Protein AF-A0A7S0RRR6-F1 (afdb_monomer)

Nearest PDB structures (foldseek):
  8wt1-assembly2_D  TM=9.246E-01  e=2.720E-04  Geobacillus stearothermophilus ATCC 12980
  8wt1-assembly1_H  TM=8.981E-01  e=3.251E-04  Geobacillus stearothermophilus ATCC 12980
  8wt1-assembly2_F  TM=8.684E-01  e=3.887E-04  Geobacillus stearothermophilus ATCC 12980
  8wt1-assembly2_E  TM=8.757E-01  e=5.234E-04  Geobacillus stearothermophilus ATCC 12980
  8wt1-assembly1_C  TM=8.959E-01  e=1.069E-03  Geobacillus stearothermophilus ATCC 12980

Organism: NCBI:txid1411642

Radius of gyration: 13.19 Å; Cα contacts (8 Å, |Δi|>4): 157; chains: 1; bounding box: 33×28×34 Å

Structure (mmCIF, N/CA/C/O backbone):
data_AF-A0A7S0RRR6-F1
#
_entry.id   AF-A0A7S0RRR6-F1
#
loop_
_atom_site.group_PDB
_atom_site.id
_atom_site.type_symbol
_atom_site.label_atom_id
_atom_site.label_alt_id
_atom_site.label_comp_id
_atom_site.label_asym_id
_atom_site.label_entity_id
_atom_site.label_seq_id
_atom_site.pdbx_PDB_ins_code
_atom_site.Cartn_x
_atom_site.Cartn_y
_atom_site.Cartn_z
_atom_site.occupancy
_atom_site.B_iso_or_equiv
_atom_site.auth_seq_id
_atom_site.auth_comp_id
_atom_site.auth_asym_id
_atom_site.auth_atom_id
_atom_site.pdbx_PDB_model_num
ATOM 1 N N . ARG A 1 1 ? 1.628 6.135 2.516 1.00 87.31 1 ARG A N 1
ATOM 2 C CA . ARG A 1 1 ? 3.044 5.710 2.500 1.00 87.31 1 ARG A CA 1
ATOM 3 C C . ARG A 1 1 ? 3.122 4.195 2.633 1.00 87.31 1 ARG A C 1
ATOM 5 O O . ARG A 1 1 ? 2.346 3.654 3.412 1.00 87.31 1 ARG A O 1
ATOM 12 N N . TYR A 1 2 ? 4.076 3.541 1.956 1.00 94.69 2 TYR A N 1
ATOM 13 C CA . TYR A 1 2 ? 4.283 2.082 2.029 1.00 94.69 2 TYR A CA 1
ATOM 14 C C . TYR A 1 2 ? 4.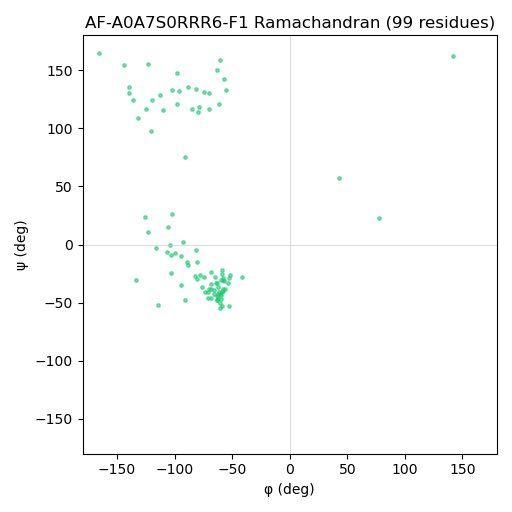434 1.572 3.470 1.00 94.69 2 TYR A C 1
ATOM 16 O O . TYR A 1 2 ? 3.681 0.709 3.896 1.00 94.69 2 TYR A O 1
ATOM 24 N N . THR A 1 3 ? 5.349 2.155 4.255 1.00 96.12 3 THR A N 1
ATOM 25 C CA . THR A 1 3 ? 5.639 1.679 5.620 1.00 96.12 3 THR A CA 1
ATOM 26 C C . THR A 1 3 ? 4.412 1.690 6.523 1.00 96.12 3 THR A C 1
ATOM 28 O O . THR A 1 3 ? 4.241 0.766 7.306 1.00 96.12 3 THR A O 1
ATOM 31 N N . THR A 1 4 ? 3.542 2.700 6.403 1.00 96.75 4 THR A N 1
ATOM 32 C CA . THR A 1 4 ? 2.286 2.732 7.160 1.00 96.75 4 THR A CA 1
ATOM 33 C C . THR A 1 4 ? 1.425 1.529 6.801 1.00 96.75 4 THR A C 1
ATOM 35 O O . THR A 1 4 ? 1.077 0.762 7.686 1.00 96.75 4 THR A O 1
ATOM 38 N N . LEU A 1 5 ? 1.139 1.323 5.512 1.00 96.88 5 LEU A N 1
ATOM 39 C CA . LEU A 1 5 ? 0.307 0.207 5.057 1.00 96.88 5 LEU A CA 1
ATOM 40 C C . LEU A 1 5 ? 0.917 -1.151 5.434 1.00 96.88 5 LEU A C 1
ATOM 42 O O . LEU A 1 5 ? 0.209 -2.011 5.940 1.00 96.88 5 LEU A O 1
ATOM 46 N N . ALA A 1 6 ? 2.232 -1.316 5.281 1.00 97.44 6 ALA A N 1
ATOM 47 C CA . ALA A 1 6 ? 2.945 -2.529 5.675 1.00 97.44 6 ALA A CA 1
ATOM 48 C C . ALA A 1 6 ? 2.860 -2.791 7.188 1.00 97.44 6 ALA A C 1
ATOM 50 O O . ALA A 1 6 ? 2.639 -3.919 7.615 1.00 97.44 6 ALA A O 1
ATOM 51 N N . CYS A 1 7 ? 3.006 -1.758 8.018 1.00 97.06 7 CYS A N 1
ATOM 52 C CA . CYS A 1 7 ? 2.845 -1.893 9.462 1.00 97.06 7 CYS A CA 1
ATOM 53 C C . CYS A 1 7 ? 1.426 -2.332 9.836 1.00 97.06 7 CYS A C 1
ATOM 55 O O . CYS A 1 7 ? 1.288 -3.245 10.639 1.00 97.06 7 CYS A O 1
ATOM 57 N N . LEU A 1 8 ? 0.396 -1.722 9.246 1.00 96.94 8 LEU A N 1
ATOM 58 C CA . LEU A 1 8 ? -1.000 -2.073 9.530 1.00 96.94 8 LEU A CA 1
ATOM 59 C C . LEU A 1 8 ? -1.373 -3.469 9.013 1.00 96.94 8 LEU A C 1
ATOM 61 O O . LEU A 1 8 ? -2.171 -4.155 9.634 1.00 96.94 8 LEU A O 1
ATOM 65 N N . ALA A 1 9 ? -0.795 -3.894 7.888 1.00 96.75 9 ALA A N 1
ATOM 66 C CA . ALA A 1 9 ? -1.083 -5.191 7.283 1.00 96.75 9 ALA A CA 1
ATOM 67 C C . ALA A 1 9 ? -0.296 -6.352 7.913 1.00 96.75 9 ALA A C 1
ATOM 69 O O . ALA A 1 9 ? -0.739 -7.492 7.850 1.00 96.75 9 ALA A O 1
ATOM 70 N N . PHE A 1 10 ? 0.887 -6.099 8.488 1.00 96.94 10 PHE A N 1
ATOM 71 C CA . PHE A 1 10 ? 1.790 -7.164 8.955 1.00 96.94 10 PHE A CA 1
ATOM 72 C C . PHE A 1 10 ? 2.032 -7.168 10.470 1.00 96.94 10 PHE A C 1
ATOM 74 O O . PHE A 1 10 ? 2.808 -8.002 10.955 1.00 96.94 10 PHE A O 1
ATOM 81 N N . LYS A 1 11 ? 1.473 -6.209 11.222 1.00 96.12 11 LYS A N 1
ATOM 82 C CA . LYS A 1 11 ? 1.681 -6.063 12.671 1.00 96.12 11 LY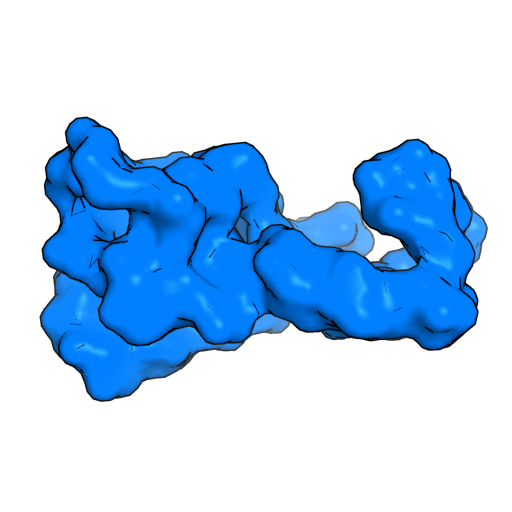S A CA 1
ATOM 83 C C . LYS A 1 11 ? 0.381 -5.693 13.384 1.00 96.12 11 LYS A C 1
ATOM 85 O O . LYS A 1 11 ? -0.231 -4.681 13.069 1.00 96.12 11 LYS A O 1
ATOM 90 N N . ASP A 1 12 ? 0.068 -6.425 14.446 1.00 94.44 12 ASP A N 1
ATOM 91 C CA . ASP A 1 12 ? -0.996 -6.084 15.398 1.00 94.44 12 ASP A CA 1
ATOM 92 C C . ASP A 1 12 ? -0.424 -5.234 16.546 1.00 94.44 12 ASP A C 1
ATOM 94 O O . ASP A 1 12 ? -0.096 -5.716 17.630 1.00 94.44 12 ASP A O 1
ATOM 98 N N . VAL A 1 13 ? -0.165 -3.960 16.249 1.00 96.50 13 VAL A N 1
ATOM 99 C CA . VAL A 1 13 ? 0.384 -2.992 17.223 1.00 96.50 13 VAL A CA 1
ATOM 100 C C . VAL A 1 13 ? -0.370 -1.663 17.186 1.00 96.50 13 VAL A C 1
ATOM 102 O O . VAL A 1 13 ? -0.478 -0.972 18.201 1.00 96.50 13 VAL A O 1
ATOM 105 N N . PHE A 1 14 ? -0.894 -1.281 16.024 1.00 96.50 14 PHE A N 1
ATOM 106 C CA . PHE A 1 14 ? -1.479 0.034 15.786 1.00 96.50 14 PHE A CA 1
ATOM 107 C C . PHE A 1 14 ? -3.004 -0.010 15.915 1.00 96.50 14 PHE A C 1
ATOM 109 O O . PHE A 1 14 ? -3.633 -1.014 15.612 1.00 96.50 14 PHE A O 1
ATOM 116 N N . LYS A 1 15 ? -3.608 1.091 16.375 1.00 97.00 15 LYS A N 1
ATOM 117 C CA . LYS A 1 15 ? -5.074 1.214 16.525 1.00 97.00 15 LYS A CA 1
ATOM 118 C C . LYS A 1 15 ? -5.747 2.046 15.440 1.00 97.00 15 LYS A C 1
ATOM 120 O O . LYS A 1 15 ? -6.969 2.083 15.386 1.00 97.00 15 LYS A O 1
ATOM 125 N N . ALA A 1 16 ? -4.957 2.710 14.608 1.00 97.38 16 ALA A N 1
ATOM 126 C CA . ALA A 1 16 ? -5.391 3.396 13.402 1.00 97.38 16 ALA A CA 1
ATOM 127 C C . ALA A 1 16 ? -4.159 3.725 12.551 1.00 97.38 16 ALA A C 1
ATOM 129 O O . ALA A 1 16 ? -3.031 3.740 13.060 1.00 97.38 16 ALA A O 1
ATOM 130 N N . GLY A 1 17 ? -4.373 4.069 11.283 1.00 97.06 17 GLY A N 1
ATOM 131 C CA . GLY A 1 17 ? -3.309 4.575 10.424 1.00 97.06 17 GLY A CA 1
ATOM 132 C C . GLY A 1 17 ? -3.754 5.652 9.444 1.00 97.06 17 GLY A C 1
ATOM 133 O O . GLY A 1 17 ? -4.911 5.728 9.051 1.00 97.06 17 GLY A O 1
ATOM 134 N N . ALA A 1 18 ? -2.798 6.487 9.036 1.00 97.75 18 ALA A N 1
ATOM 135 C CA . ALA A 1 18 ? -2.985 7.497 8.001 1.00 97.75 18 ALA A CA 1
ATOM 136 C C . ALA A 1 18 ? -1.941 7.305 6.899 1.00 97.75 18 ALA A C 1
ATOM 138 O O . ALA A 1 18 ? -0.733 7.426 7.132 1.00 97.75 18 ALA A O 1
ATOM 139 N N . SER A 1 19 ? -2.399 6.993 5.690 1.00 96.75 19 SER A N 1
ATOM 140 C CA . SER A 1 19 ? -1.537 6.751 4.540 1.00 96.75 19 SER A CA 1
ATOM 141 C C . SER A 1 19 ? -1.662 7.881 3.527 1.00 96.75 19 SER A C 1
ATOM 143 O O . SER A 1 19 ? -2.696 8.059 2.901 1.00 96.75 19 SER A O 1
ATOM 145 N N . TYR A 1 20 ? -0.568 8.609 3.324 1.00 96.06 20 TYR A N 1
ATOM 146 C CA . TYR A 1 20 ? -0.438 9.612 2.265 1.00 96.06 20 TYR A CA 1
ATOM 147 C C . TYR A 1 20 ? 0.296 8.997 1.074 1.00 96.06 20 TYR A C 1
ATOM 149 O O . TYR A 1 20 ? 1.407 8.501 1.299 1.00 96.06 20 TYR A O 1
ATOM 157 N N . TYR A 1 21 ? -0.317 8.966 -0.116 1.00 94.00 21 TYR A N 1
ATOM 158 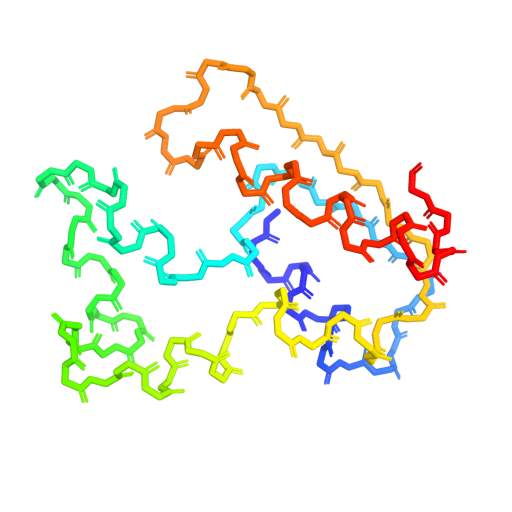C CA . TYR A 1 21 ? 0.249 8.451 -1.378 1.00 94.00 21 TYR A CA 1
ATOM 159 C C . TYR A 1 21 ? 1.006 7.128 -1.162 1.00 94.00 21 TYR A C 1
ATOM 161 O O . TYR A 1 21 ? 2.226 7.016 -1.278 1.00 94.00 21 TYR A O 1
ATOM 169 N N . GLY A 1 22 ? 0.291 6.138 -0.618 1.00 93.94 22 GLY A N 1
ATOM 170 C CA . GLY A 1 22 ? 0.869 4.860 -0.206 1.00 93.94 22 GLY A CA 1
ATOM 171 C C . GLY A 1 22 ? 0.897 3.828 -1.314 1.00 93.94 22 GLY A C 1
ATOM 172 O O . GLY A 1 22 ? -0.109 3.617 -1.968 1.00 93.94 22 GLY A O 1
ATOM 173 N N . ILE A 1 23 ? 2.029 3.140 -1.433 1.00 95.88 23 ILE A N 1
ATOM 174 C CA . ILE A 1 23 ? 2.170 1.955 -2.275 1.00 95.88 23 ILE A CA 1
ATOM 175 C C . ILE A 1 23 ? 1.583 0.768 -1.503 1.00 95.88 23 ILE A C 1
ATOM 177 O O . ILE A 1 23 ? 2.103 0.419 -0.438 1.00 95.88 23 ILE A O 1
ATOM 181 N N . GLY A 1 24 ? 0.486 0.210 -2.007 1.00 95.50 24 GLY A N 1
ATOM 182 C CA . GLY A 1 24 ? -0.188 -0.973 -1.464 1.00 95.50 24 GLY A CA 1
ATOM 183 C C . GLY A 1 24 ? 0.095 -2.246 -2.266 1.00 95.50 24 GLY A C 1
ATOM 184 O O . GLY A 1 24 ? 0.057 -3.340 -1.705 1.00 95.50 24 GLY A O 1
ATOM 185 N N . ASP A 1 25 ? 0.446 -2.097 -3.542 1.00 96.31 25 ASP A N 1
ATOM 186 C CA . ASP A 1 25 ? 0.727 -3.183 -4.474 1.00 96.31 25 ASP A CA 1
ATOM 187 C C . ASP A 1 25 ? 2.045 -2.917 -5.215 1.00 96.31 25 ASP A C 1
ATOM 189 O O . ASP A 1 25 ? 2.155 -2.013 -6.052 1.00 96.31 25 ASP A O 1
ATOM 193 N N . LEU A 1 26 ? 3.067 -3.704 -4.877 1.00 94.81 26 LEU A N 1
ATOM 194 C CA . LEU A 1 26 ? 4.394 -3.598 -5.472 1.00 94.81 26 LEU A CA 1
ATOM 195 C C . LEU A 1 26 ? 4.439 -4.167 -6.895 1.00 94.81 26 LEU A C 1
ATOM 197 O O . LEU A 1 26 ? 5.269 -3.707 -7.674 1.00 94.81 26 LEU A O 1
ATOM 201 N N . GLU A 1 27 ? 3.591 -5.142 -7.247 1.00 92.94 27 GLU A N 1
ATOM 202 C CA . GLU A 1 27 ? 3.551 -5.699 -8.608 1.00 92.94 27 GLU A CA 1
ATOM 203 C C . GLU A 1 27 ? 2.952 -4.682 -9.579 1.00 92.94 27 GLU A C 1
ATOM 205 O O . GLU A 1 27 ? 3.534 -4.414 -10.630 1.00 92.94 27 GLU A O 1
ATOM 210 N N . VAL A 1 28 ? 1.841 -4.049 -9.191 1.00 91.06 28 VAL A N 1
ATOM 211 C CA . VAL A 1 28 ? 1.230 -2.963 -9.972 1.00 91.06 28 VAL A CA 1
ATOM 212 C C . VAL A 1 28 ? 2.217 -1.811 -10.137 1.00 91.06 28 VAL A C 1
ATOM 214 O O . VAL A 1 28 ? 2.399 -1.310 -11.243 1.00 91.06 28 VAL A O 1
ATOM 217 N N . LEU A 1 29 ? 2.934 -1.433 -9.074 1.00 90.06 29 LEU A N 1
ATOM 218 C CA . LEU A 1 29 ? 3.932 -0.368 -9.170 1.00 90.06 29 LEU A CA 1
ATOM 219 C C . LEU A 1 29 ? 5.114 -0.748 -10.080 1.00 90.06 29 LEU A C 1
ATOM 221 O O . LEU A 1 29 ? 5.594 0.091 -10.844 1.00 90.06 29 LEU A O 1
ATOM 225 N N . ALA A 1 30 ? 5.583 -1.997 -10.035 1.00 88.62 30 ALA A N 1
ATOM 226 C CA . ALA A 1 30 ? 6.637 -2.478 -10.930 1.00 88.62 30 ALA A CA 1
ATOM 227 C C . ALA A 1 30 ? 6.205 -2.451 -12.409 1.00 88.62 30 ALA A C 1
ATOM 229 O O . ALA A 1 30 ? 7.032 -2.186 -13.279 1.00 88.62 30 ALA A O 1
ATOM 230 N N . GLY A 1 31 ? 4.918 -2.681 -12.693 1.00 82.62 31 GLY A N 1
ATOM 231 C CA . GLY A 1 31 ? 4.345 -2.570 -14.038 1.00 82.62 31 GLY A CA 1
ATOM 232 C C . GLY A 1 31 ? 4.102 -1.130 -14.509 1.00 82.62 31 GLY A C 1
ATOM 233 O O . GLY A 1 31 ? 4.309 -0.833 -15.685 1.00 82.62 31 GLY A O 1
ATOM 234 N N . ASP A 1 32 ? 3.693 -0.239 -13.601 1.00 74.38 32 ASP A N 1
ATOM 235 C CA . ASP A 1 32 ? 3.273 1.134 -13.923 1.00 74.38 32 ASP A CA 1
ATOM 236 C C . ASP A 1 32 ? 4.427 2.155 -13.933 1.00 74.38 32 ASP A C 1
ATOM 238 O O . ASP A 1 32 ? 4.287 3.258 -14.473 1.00 74.38 32 ASP A O 1
ATOM 242 N N . THR A 1 33 ? 5.579 1.834 -13.335 1.00 62.97 33 THR A N 1
ATOM 243 C CA . THR A 1 33 ? 6.673 2.803 -13.164 1.00 62.97 33 THR A CA 1
ATOM 244 C C . THR A 1 33 ? 7.363 3.175 -14.481 1.00 62.97 33 THR A C 1
ATOM 246 O O . THR A 1 33 ? 7.814 2.346 -15.274 1.00 62.97 33 THR A O 1
ATOM 249 N N . HIS A 1 34 ? 7.508 4.486 -14.708 1.00 56.69 34 HIS A N 1
ATOM 250 C CA . HIS A 1 34 ? 8.277 5.037 -15.823 1.00 56.69 34 HIS A CA 1
ATOM 251 C C . HIS A 1 34 ? 9.763 4.621 -15.759 1.00 56.69 34 HIS A C 1
ATOM 253 O O . HIS A 1 34 ? 10.315 4.338 -14.695 1.00 56.69 34 HIS A O 1
ATOM 259 N N . LYS A 1 35 ? 10.452 4.674 -16.914 1.00 52.00 35 LYS A N 1
ATOM 260 C CA . LYS A 1 35 ? 11.864 4.272 -17.127 1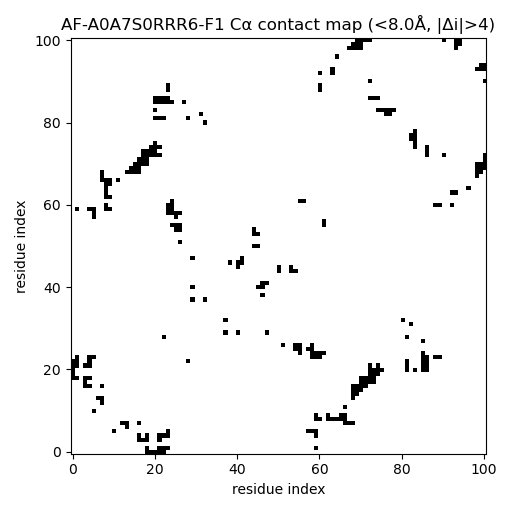.00 52.00 35 LYS A CA 1
ATOM 261 C C . LYS A 1 35 ? 12.865 4.684 -16.030 1.00 52.00 35 LYS A C 1
ATOM 263 O O . LYS A 1 35 ? 13.868 3.998 -15.876 1.00 52.00 35 LYS A O 1
ATOM 268 N N . PHE A 1 36 ? 12.628 5.778 -15.304 1.00 49.94 36 PHE A N 1
ATOM 269 C CA . PHE A 1 36 ? 13.547 6.298 -14.285 1.00 49.94 36 PHE A CA 1
ATOM 270 C C . PHE A 1 36 ? 13.452 5.575 -12.928 1.00 49.94 36 PHE A C 1
ATOM 272 O O . PHE A 1 36 ? 14.459 5.454 -12.240 1.00 49.94 36 PHE A O 1
ATOM 279 N N . GLU A 1 37 ? 12.280 5.044 -12.567 1.00 55.22 37 GLU A N 1
ATOM 280 C CA . GLU A 1 37 ? 12.041 4.367 -11.279 1.00 55.22 37 GLU A CA 1
ATOM 281 C C . GLU A 1 37 ? 11.915 2.842 -11.414 1.00 55.22 37 GLU A C 1
ATOM 283 O O . GLU A 1 37 ? 11.930 2.136 -10.409 1.00 55.22 37 GLU A O 1
ATOM 288 N N . SER A 1 38 ? 11.898 2.322 -12.650 1.00 61.28 38 SER A N 1
ATOM 289 C CA . SER A 1 38 ? 11.767 0.885 -12.962 1.00 61.28 38 SER A CA 1
ATOM 290 C C . SER A 1 38 ? 12.760 -0.036 -12.235 1.00 61.28 38 SER A C 1
ATOM 292 O O . SER A 1 38 ? 12.470 -1.203 -12.017 1.00 61.28 38 SER A O 1
ATOM 294 N N . ARG A 1 39 ? 13.932 0.478 -11.839 1.00 69.75 39 ARG A N 1
ATOM 295 C CA . ARG A 1 39 ? 14.974 -0.275 -11.113 1.00 69.75 39 ARG A CA 1
ATOM 296 C C . ARG A 1 39 ? 15.047 0.053 -9.620 1.00 69.75 39 ARG A C 1
ATOM 298 O O . ARG A 1 39 ? 15.893 -0.490 -8.914 1.00 69.75 39 ARG A O 1
ATOM 305 N N . TYR A 1 40 ? 14.208 0.959 -9.123 1.00 80.56 40 TYR A N 1
ATOM 306 C CA . TYR A 1 40 ? 14.216 1.317 -7.707 1.00 80.56 40 TYR A CA 1
ATOM 307 C C . TYR A 1 40 ? 13.727 0.145 -6.851 1.00 80.56 40 TYR A C 1
ATOM 309 O O . TYR A 1 40 ? 14.397 -0.235 -5.888 1.00 80.56 40 TYR A O 1
ATOM 317 N N . LEU A 1 41 ? 12.623 -0.493 -7.254 1.00 85.88 41 LEU A N 1
ATOM 318 C CA . LEU A 1 41 ? 12.107 -1.688 -6.585 1.00 85.88 41 LEU A CA 1
ATOM 319 C C . LEU A 1 41 ? 13.070 -2.877 -6.686 1.00 85.88 41 LEU A C 1
ATOM 321 O O . LEU A 1 41 ? 13.212 -3.596 -5.699 1.00 85.88 41 LEU A O 1
ATOM 325 N N . ASP A 1 42 ? 13.826 -3.004 -7.782 1.00 86.06 42 ASP A N 1
ATOM 326 C CA . ASP A 1 42 ? 14.862 -4.038 -7.920 1.00 86.06 42 ASP A CA 1
ATOM 327 C C . ASP A 1 42 ? 15.891 -3.982 -6.780 1.00 86.06 42 ASP A C 1
ATOM 329 O O . ASP A 1 42 ? 16.319 -5.013 -6.269 1.00 86.06 42 ASP A O 1
ATOM 333 N N . SER A 1 43 ? 16.257 -2.774 -6.336 1.00 87.25 43 SER A N 1
ATOM 334 C CA . SER A 1 43 ? 17.198 -2.581 -5.224 1.00 87.25 43 SER A CA 1
ATOM 335 C C . SER A 1 43 ? 16.596 -2.796 -3.830 1.00 87.25 43 SER A C 1
ATOM 337 O O . SER A 1 43 ? 17.322 -3.122 -2.892 1.00 87.25 43 SER A O 1
ATOM 339 N N . LEU A 1 44 ? 15.283 -2.597 -3.671 1.00 90.81 44 LEU A N 1
ATOM 340 C CA . LEU A 1 44 ? 14.598 -2.668 -2.374 1.00 90.81 44 LEU A CA 1
ATOM 341 C C . LEU A 1 44 ? 13.990 -4.048 -2.102 1.00 90.81 44 LEU A C 1
ATOM 343 O O . LEU A 1 44 ? 13.907 -4.495 -0.953 1.00 90.81 44 LEU A O 1
ATOM 347 N N . VAL A 1 45 ? 13.511 -4.704 -3.155 1.00 93.25 45 VAL A N 1
ATOM 348 C CA . 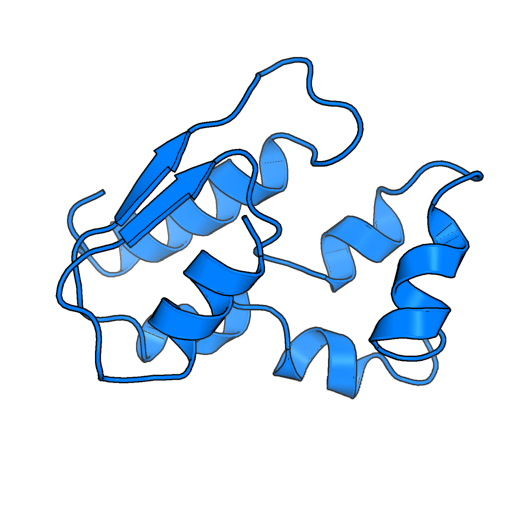VAL A 1 45 ? 12.776 -5.968 -3.096 1.00 93.25 45 VAL A CA 1
ATOM 349 C C . VAL A 1 45 ? 13.576 -7.081 -3.754 1.00 93.25 45 VAL A C 1
ATOM 351 O O . VAL A 1 45 ? 13.797 -8.101 -3.106 1.00 93.25 45 VAL A O 1
ATOM 354 N N . GLY A 1 46 ? 14.025 -6.851 -4.986 1.00 92.75 46 GLY A N 1
ATOM 355 C CA . GLY A 1 46 ? 14.695 -7.822 -5.850 1.00 92.75 46 GLY A CA 1
ATOM 356 C C . GLY A 1 46 ? 14.255 -7.643 -7.309 1.00 92.75 46 GLY A C 1
ATOM 357 O O . GLY A 1 46 ? 13.239 -6.981 -7.548 1.00 92.75 46 GLY A O 1
ATOM 358 N N . PRO A 1 47 ? 15.001 -8.167 -8.295 1.00 91.31 47 PRO A N 1
ATOM 359 C CA . PRO A 1 47 ? 14.631 -8.094 -9.710 1.00 91.31 47 PRO A CA 1
ATOM 360 C C . PRO A 1 47 ? 13.235 -8.670 -9.992 1.00 91.31 47 PRO A C 1
ATOM 362 O O . PRO A 1 47 ? 12.894 -9.759 -9.535 1.00 91.31 47 PRO A O 1
ATOM 365 N N . TYR A 1 48 ? 12.422 -7.942 -10.761 1.00 87.31 48 TYR A N 1
ATOM 366 C CA . TYR A 1 48 ? 11.139 -8.434 -11.276 1.00 87.31 48 TYR A CA 1
ATOM 367 C C . TYR A 1 48 ? 11.272 -8.832 -12.760 1.00 87.31 48 TYR A C 1
ATOM 369 O O . TYR A 1 48 ? 11.788 -8.029 -13.545 1.00 87.31 48 TYR A O 1
ATOM 377 N N . PRO A 1 49 ? 10.769 -10.009 -13.195 1.00 91.38 49 PRO A N 1
ATOM 378 C CA . PRO A 1 49 ? 9.849 -10.912 -12.490 1.00 91.38 49 PRO A CA 1
ATOM 379 C C . PRO A 1 49 ? 10.506 -12.037 -11.667 1.00 91.38 49 PRO A C 1
ATOM 381 O O . PRO A 1 49 ? 9.784 -12.860 -11.103 1.00 91.38 49 PRO A O 1
ATOM 384 N N . GLU A 1 50 ? 11.835 -12.115 -11.588 1.00 93.81 50 GLU A N 1
ATOM 385 C CA . GLU A 1 50 ? 12.559 -13.225 -10.948 1.00 93.81 50 GLU A CA 1
ATOM 386 C C . GLU A 1 50 ? 12.177 -13.419 -9.470 1.00 93.81 50 GLU A C 1
ATOM 388 O O . GLU A 1 50 ? 11.963 -14.549 -9.029 1.00 93.81 50 GLU A O 1
ATOM 393 N N . ASP A 1 51 ? 12.000 -12.320 -8.735 1.00 95.38 51 ASP A N 1
ATOM 394 C CA . ASP A 1 51 ? 11.624 -12.292 -7.320 1.00 95.38 51 ASP A CA 1
ATOM 395 C C . ASP A 1 51 ? 10.139 -11.949 -7.096 1.00 95.38 51 ASP A C 1
ATOM 397 O O . ASP A 1 51 ? 9.761 -11.449 -6.035 1.00 95.38 51 ASP A O 1
ATOM 401 N N . ALA A 1 52 ? 9.245 -12.232 -8.054 1.00 94.00 52 ALA A N 1
ATOM 402 C CA . ALA A 1 52 ? 7.812 -11.903 -7.951 1.00 94.00 52 ALA A CA 1
ATOM 403 C C . ALA A 1 52 ? 7.134 -12.420 -6.661 1.00 94.00 52 ALA A C 1
ATOM 405 O O . ALA A 1 52 ? 6.194 -11.809 -6.147 1.00 94.00 52 ALA A O 1
ATOM 406 N N . SER A 1 53 ? 7.627 -13.520 -6.083 1.00 96.81 53 SER A N 1
ATOM 407 C CA . SER A 1 53 ? 7.157 -14.023 -4.786 1.00 96.81 53 SER A CA 1
ATOM 408 C C . SER A 1 53 ? 7.402 -13.031 -3.639 1.00 96.81 53 SER A C 1
ATOM 410 O O . SER A 1 53 ? 6.541 -12.885 -2.770 1.00 96.81 53 SER A O 1
ATOM 412 N N . LEU A 1 54 ? 8.523 -12.299 -3.652 1.00 96.75 54 LEU A N 1
ATOM 413 C CA . LEU A 1 54 ? 8.826 -11.247 -2.680 1.00 96.75 54 LEU A CA 1
ATOM 414 C C . LEU A 1 54 ? 7.923 -10.029 -2.866 1.00 96.75 54 LEU A C 1
ATOM 416 O O . LEU A 1 54 ? 7.476 -9.464 -1.869 1.00 96.75 54 LEU A O 1
ATOM 420 N N . TYR A 1 55 ? 7.613 -9.652 -4.109 1.00 96.12 55 TYR A N 1
ATOM 421 C CA . TYR A 1 55 ? 6.670 -8.566 -4.398 1.00 96.12 55 TYR A CA 1
ATOM 422 C C . TYR A 1 55 ? 5.293 -8.881 -3.816 1.00 96.12 55 TYR A C 1
ATOM 424 O O . TYR A 1 55 ? 4.735 -8.067 -3.079 1.00 96.12 55 TYR A O 1
ATOM 432 N N . LYS A 1 56 ? 4.792 -10.101 -4.038 1.00 96.44 56 LYS A N 1
ATOM 433 C CA . LYS A 1 56 ? 3.529 -10.565 -3.451 1.00 96.44 56 LYS A CA 1
ATOM 434 C C . LYS A 1 56 ? 3.566 -10.559 -1.930 1.00 96.44 56 LYS A C 1
ATOM 436 O O . LYS A 1 56 ? 2.684 -9.976 -1.306 1.00 96.44 56 LYS A O 1
ATOM 441 N N . ALA A 1 57 ? 4.605 -11.150 -1.340 1.00 97.00 57 ALA A N 1
ATOM 442 C CA . ALA A 1 57 ? 4.741 -11.274 0.110 1.00 97.00 57 ALA A CA 1
ATOM 443 C C . ALA A 1 57 ? 4.889 -9.925 0.835 1.00 97.00 57 ALA A C 1
ATOM 445 O O . ALA A 1 57 ? 4.540 -9.818 2.008 1.00 97.00 57 ALA A O 1
ATOM 446 N N . ARG A 1 58 ? 5.431 -8.902 0.163 1.00 97.00 58 ARG A N 1
ATOM 447 C CA . ARG A 1 58 ? 5.669 -7.573 0.745 1.00 97.00 58 ARG A CA 1
ATOM 448 C C . ARG A 1 58 ? 4.603 -6.542 0.389 1.00 97.00 58 ARG A C 1
ATOM 450 O O . ARG A 1 58 ? 4.641 -5.453 0.951 1.00 97.00 58 ARG A O 1
ATOM 457 N N . SER A 1 59 ? 3.661 -6.858 -0.496 1.00 97.56 59 SER A N 1
ATOM 458 C CA . SER A 1 59 ? 2.575 -5.944 -0.863 1.00 97.56 59 SER A CA 1
ATOM 459 C C . SER A 1 59 ? 1.479 -5.942 0.207 1.00 97.56 59 SER A C 1
ATOM 461 O O . SER A 1 59 ? 0.866 -6.989 0.428 1.00 97.56 59 SER A O 1
ATOM 463 N N . PRO A 1 60 ? 1.198 -4.800 0.870 1.00 97.62 60 PRO A N 1
ATOM 464 C CA . PRO A 1 60 ? 0.148 -4.714 1.886 1.00 97.62 60 PRO A CA 1
ATOM 465 C C . PRO A 1 60 ? -1.233 -5.192 1.419 1.00 97.62 60 PRO A C 1
ATOM 467 O O . PRO A 1 60 ? -1.964 -5.772 2.220 1.00 97.62 60 PRO A O 1
ATOM 470 N N . ILE A 1 61 ? -1.569 -5.004 0.136 1.00 97.50 61 ILE A N 1
ATOM 471 C CA . ILE A 1 61 ? -2.858 -5.416 -0.441 1.00 97.50 61 ILE A CA 1
ATOM 472 C C . ILE A 1 61 ? -3.124 -6.923 -0.280 1.00 97.50 61 ILE A C 1
ATOM 474 O O . ILE A 1 61 ? -4.262 -7.337 -0.084 1.00 97.50 61 ILE A O 1
ATOM 478 N N . ASN A 1 62 ? -2.071 -7.747 -0.262 1.00 97.44 62 ASN A N 1
ATOM 479 C CA . ASN A 1 62 ? -2.182 -9.203 -0.131 1.00 97.44 62 ASN A CA 1
ATOM 480 C C . ASN A 1 62 ? -2.368 -9.674 1.321 1.00 97.44 62 ASN A C 1
ATOM 482 O O . ASN A 1 62 ? -2.552 -10.865 1.558 1.00 97.44 62 ASN A O 1
ATOM 486 N N . SER A 1 63 ? -2.320 -8.755 2.289 1.00 96.69 63 SER A N 1
ATOM 487 C CA . SER A 1 63 ? -2.500 -9.037 3.717 1.00 96.69 63 SER A CA 1
ATOM 488 C C . SER A 1 63 ? -3.597 -8.177 4.347 1.00 96.69 63 SER A C 1
ATOM 490 O O . SER A 1 63 ? -3.612 -7.986 5.562 1.00 96.69 63 SER A O 1
ATOM 492 N N . VAL A 1 64 ? -4.548 -7.680 3.549 1.00 95.50 64 VAL A N 1
ATOM 493 C CA . VAL A 1 64 ? -5.708 -6.915 4.046 1.00 95.50 64 VAL A CA 1
ATOM 494 C C . VAL A 1 64 ? -6.513 -7.716 5.073 1.00 95.50 64 VAL A C 1
ATOM 496 O O . VAL A 1 64 ? -7.006 -7.147 6.045 1.00 95.50 64 VAL A O 1
ATOM 499 N N . ASP A 1 65 ? -6.555 -9.045 4.959 1.00 93.88 65 ASP A N 1
ATOM 500 C CA . ASP A 1 65 ? -7.199 -9.932 5.937 1.00 93.88 65 ASP A CA 1
ATOM 501 C C . ASP A 1 65 ? -6.616 -9.821 7.354 1.00 93.88 65 ASP A C 1
ATOM 503 O O . ASP A 1 65 ? -7.334 -10.035 8.331 1.00 93.88 65 ASP A O 1
ATOM 507 N N . GLN A 1 66 ? -5.359 -9.399 7.495 1.00 93.88 66 GLN A N 1
ATOM 508 C CA . GLN A 1 66 ? -4.699 -9.202 8.791 1.00 93.88 66 GLN A CA 1
ATOM 509 C C . GLN A 1 66 ? -4.886 -7.787 9.358 1.00 93.88 66 GLN A C 1
ATOM 511 O O . GLN A 1 66 ? -4.648 -7.574 10.541 1.00 93.88 66 GLN A O 1
ATOM 516 N N . LEU A 1 67 ? -5.331 -6.825 8.544 1.00 94.75 67 LEU A N 1
ATOM 517 C CA . LEU A 1 67 ? -5.503 -5.429 8.947 1.00 94.75 67 LEU A CA 1
ATOM 518 C C . LEU A 1 67 ? -6.870 -5.206 9.608 1.00 94.75 67 LEU A C 1
ATOM 520 O O . LEU A 1 67 ? -7.901 -5.355 8.960 1.00 94.75 67 LEU A O 1
ATOM 524 N N . ASP A 1 68 ? -6.907 -4.829 10.882 1.00 94.75 68 ASP A N 1
ATOM 525 C CA . ASP A 1 68 ? -8.127 -4.823 11.707 1.00 94.75 68 ASP A CA 1
ATOM 526 C C . ASP A 1 68 ? -8.475 -3.461 12.337 1.00 94.75 68 ASP A C 1
ATOM 528 O O . ASP A 1 68 ? -9.371 -3.364 13.178 1.00 94.75 68 ASP A O 1
ATOM 532 N N . CYS A 1 69 ? -7.799 -2.389 11.919 1.00 96.19 69 CYS A N 1
ATOM 533 C CA . CYS A 1 69 ? -7.985 -1.052 12.471 1.00 96.19 69 CYS A CA 1
ATOM 534 C C . CYS A 1 69 ? -8.368 -0.010 11.403 1.00 96.19 69 CYS A C 1
ATOM 536 O O . CYS A 1 69 ? -7.987 -0.175 10.244 1.00 96.19 69 CYS A O 1
ATOM 538 N N . PRO A 1 70 ? -9.040 1.098 11.776 1.00 97.25 70 PRO A N 1
ATOM 539 C CA . PRO A 1 70 ? -9.398 2.165 10.842 1.00 97.25 70 PRO A CA 1
ATOM 540 C C . PRO A 1 70 ? -8.203 2.776 10.102 1.00 97.25 70 PRO A C 1
ATOM 542 O O . PRO A 1 70 ? -7.139 3.005 10.693 1.00 97.25 70 PRO A O 1
ATOM 545 N N . VAL A 1 71 ? -8.395 3.110 8.824 1.00 97.31 71 VAL A N 1
ATOM 546 C CA . VAL A 1 71 ? -7.337 3.675 7.974 1.00 97.31 71 VAL A CA 1
ATOM 547 C C . VAL A 1 71 ? -7.859 4.840 7.158 1.00 97.31 71 VAL A C 1
ATOM 549 O O . VAL A 1 71 ? -8.760 4.663 6.360 1.00 97.31 71 VAL A O 1
ATOM 552 N N . ILE A 1 72 ? -7.22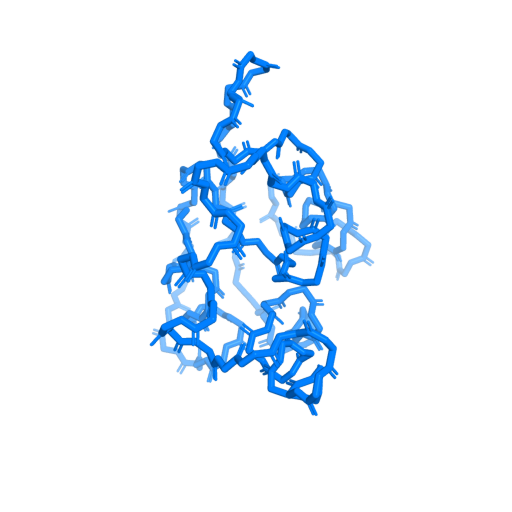0 6.003 7.258 1.00 97.75 72 ILE A N 1
ATOM 553 C CA . ILE A 1 72 ? -7.483 7.113 6.336 1.00 97.75 72 ILE A CA 1
ATOM 554 C C . ILE A 1 72 ? -6.452 7.130 5.200 1.00 97.75 72 ILE A C 1
ATOM 556 O O . ILE A 1 72 ? -5.240 7.027 5.436 1.00 97.75 72 ILE A O 1
ATOM 560 N N . LEU A 1 73 ? -6.928 7.263 3.961 1.00 97.31 73 LEU A N 1
ATOM 561 C CA . LEU A 1 73 ? -6.112 7.297 2.745 1.00 97.31 73 LEU A CA 1
ATOM 562 C C . LEU A 1 73 ? -6.167 8.692 2.103 1.00 97.31 73 LEU A C 1
ATOM 564 O O . LEU A 1 73 ? -7.238 9.228 1.841 1.00 97.31 73 LEU A O 1
ATOM 568 N N . PHE A 1 74 ? -5.003 9.273 1.813 1.00 97.12 74 PHE A N 1
ATOM 569 C CA . PHE A 1 74 ? -4.867 10.548 1.106 1.00 97.12 74 PHE A CA 1
ATOM 570 C C . PHE A 1 74 ? -4.078 10.338 -0.184 1.00 97.12 74 PHE A C 1
ATOM 572 O O . PHE A 1 74 ? -2.943 9.866 -0.132 1.00 97.12 74 PHE A O 1
ATOM 579 N N . GLN A 1 75 ? -4.638 10.729 -1.327 1.00 96.88 75 GLN A N 1
ATOM 580 C CA . GLN A 1 75 ? -4.019 10.536 -2.639 1.00 96.88 75 GLN A CA 1
ATOM 581 C C . GLN A 1 75 ? -4.221 11.764 -3.530 1.00 96.88 75 GLN A C 1
ATOM 583 O O . GLN A 1 75 ? -5.322 12.305 -3.613 1.00 96.88 75 GLN A O 1
ATOM 588 N N . GLY A 1 76 ? -3.157 12.191 -4.215 1.00 95.81 76 GLY A N 1
ATOM 589 C CA . GLY A 1 76 ? -3.250 13.197 -5.273 1.00 95.81 76 GLY A CA 1
ATOM 590 C C . GLY A 1 76 ? -3.699 12.556 -6.586 1.00 95.81 76 GLY A C 1
ATOM 591 O O . GLY A 1 76 ? -3.155 11.523 -6.972 1.00 95.81 76 GLY A O 1
ATOM 592 N N . GLN A 1 77 ? -4.663 13.165 -7.282 1.00 93.00 77 GLN A N 1
ATOM 593 C CA . GLN A 1 77 ? -5.181 12.646 -8.560 1.00 93.00 77 GLN A CA 1
ATOM 594 C C . GLN A 1 77 ? -4.164 12.732 -9.710 1.00 93.00 77 GLN A C 1
ATOM 596 O O . GLN A 1 77 ? -4.246 11.961 -10.659 1.00 93.00 77 GLN A O 1
ATOM 601 N N . GLU A 1 78 ? -3.196 13.644 -9.612 1.00 92.06 78 GLU A N 1
ATOM 602 C CA . GLU A 1 78 ? -2.157 13.873 -10.626 1.00 92.06 78 GLU A CA 1
ATOM 603 C C . GLU A 1 78 ? -0.780 13.320 -10.210 1.00 92.06 78 GLU A C 1
ATOM 605 O O . GLU A 1 78 ? 0.244 13.684 -10.792 1.00 92.06 78 GLU A O 1
ATOM 610 N N . ASP A 1 79 ? -0.730 12.462 -9.185 1.00 88.44 79 ASP A N 1
ATOM 611 C CA . ASP A 1 79 ? 0.516 11.854 -8.718 1.00 88.44 79 ASP A CA 1
ATOM 612 C C . ASP A 1 79 ? 1.043 10.845 -9.751 1.00 88.44 79 ASP A C 1
ATOM 614 O O . ASP A 1 79 ? 0.398 9.842 -10.060 1.00 88.44 79 ASP A O 1
ATOM 618 N N . LYS A 1 80 ? 2.222 11.140 -10.308 1.00 85.88 80 LYS A N 1
ATOM 619 C CA . LYS A 1 80 ? 2.904 10.298 -11.303 1.00 85.88 80 LYS A CA 1
ATOM 620 C C . LYS A 1 80 ? 3.928 9.343 -10.689 1.00 85.88 80 LYS A C 1
ATOM 622 O O . LYS A 1 80 ? 4.458 8.510 -11.415 1.00 85.88 80 LYS A O 1
ATOM 627 N N . VAL A 1 81 ? 4.242 9.504 -9.404 1.00 85.50 81 VAL A N 1
ATOM 628 C CA . VAL A 1 81 ? 5.212 8.675 -8.673 1.00 85.50 81 VAL A CA 1
ATOM 629 C C . VAL A 1 81 ? 4.487 7.497 -8.032 1.00 85.50 81 VAL A C 1
ATOM 631 O O . VAL A 1 81 ? 4.901 6.351 -8.172 1.00 85.50 81 VAL A O 1
ATOM 634 N N . VAL A 1 82 ? 3.367 7.768 -7.360 1.00 88.44 82 VAL A N 1
ATOM 635 C CA . VAL A 1 82 ? 2.476 6.740 -6.813 1.00 88.44 82 VAL A CA 1
ATOM 636 C C . VAL A 1 82 ? 1.105 6.925 -7.455 1.00 88.44 82 VAL A C 1
ATOM 638 O O . VAL A 1 82 ? 0.345 7.792 -7.010 1.00 88.44 82 VAL A O 1
ATOM 641 N N . PRO A 1 83 ? 0.778 6.151 -8.507 1.00 90.38 83 PRO A N 1
ATOM 642 C CA . PRO A 1 83 ? -0.451 6.377 -9.245 1.00 90.38 83 PRO A CA 1
ATOM 643 C C . PRO A 1 83 ? -1.693 6.161 -8.358 1.00 90.38 83 PRO A C 1
ATOM 645 O O . PRO A 1 83 ? -1.665 5.341 -7.433 1.00 90.38 83 PRO A O 1
ATOM 648 N N . PRO A 1 84 ? -2.814 6.863 -8.624 1.00 93.56 84 PRO A N 1
ATOM 649 C CA . PRO A 1 84 ? -4.003 6.792 -7.773 1.00 93.56 84 PRO A CA 1
ATOM 650 C C . PRO A 1 84 ? -4.619 5.395 -7.614 1.00 93.56 84 PRO A C 1
ATOM 652 O O . PRO A 1 84 ? -5.311 5.146 -6.625 1.00 93.56 84 PRO A O 1
ATOM 655 N N . ASN A 1 85 ? -4.351 4.477 -8.550 1.00 93.94 85 ASN A N 1
ATOM 656 C CA . ASN A 1 85 ? -4.809 3.087 -8.482 1.00 93.94 85 ASN A CA 1
ATOM 657 C C . ASN A 1 85 ? -4.334 2.366 -7.208 1.00 93.94 85 ASN A C 1
ATOM 659 O O . ASN A 1 85 ? -5.054 1.513 -6.702 1.00 93.94 85 ASN A O 1
ATOM 663 N N . GLN A 1 86 ? -3.187 2.753 -6.645 1.00 95.75 86 GLN A N 1
ATOM 664 C CA . GLN A 1 86 ? -2.653 2.203 -5.400 1.00 95.75 86 GLN A CA 1
ATOM 665 C C . GLN A 1 86 ? -3.577 2.490 -4.212 1.00 95.75 86 GLN A C 1
ATOM 667 O O . GLN A 1 86 ? -3.911 1.594 -3.437 1.00 95.75 86 GLN A O 1
ATOM 672 N N . ALA A 1 87 ? -4.015 3.744 -4.078 1.00 96.19 87 ALA A N 1
ATOM 673 C CA . ALA A 1 87 ? -4.926 4.143 -3.013 1.00 96.19 87 ALA A CA 1
ATOM 674 C C . ALA A 1 87 ? -6.336 3.583 -3.241 1.00 96.19 87 ALA A C 1
ATOM 676 O O . ALA A 1 87 ? -6.947 3.112 -2.285 1.00 96.19 87 ALA A O 1
ATOM 677 N N . GLN A 1 88 ? -6.823 3.589 -4.489 1.00 96.44 88 GLN A N 1
ATOM 678 C CA . GLN A 1 88 ? -8.148 3.061 -4.821 1.00 96.44 88 GLN A CA 1
ATOM 679 C C . GLN A 1 88 ? -8.250 1.559 -4.531 1.00 96.44 88 GLN A C 1
ATOM 681 O O . GLN A 1 88 ? -9.172 1.142 -3.843 1.00 96.44 88 GLN A O 1
ATOM 686 N N . ALA A 1 89 ? -7.267 0.760 -4.958 1.00 96.88 89 ALA A N 1
ATOM 687 C CA . ALA A 1 89 ? -7.262 -0.680 -4.705 1.00 96.88 89 ALA A CA 1
ATOM 688 C C . ALA A 1 89 ? -7.242 -1.006 -3.202 1.00 96.88 89 ALA A C 1
ATOM 690 O O . ALA A 1 89 ? -7.948 -1.904 -2.748 1.00 96.88 89 ALA A O 1
ATOM 691 N N . MET A 1 90 ? -6.464 -0.255 -2.413 1.00 97.50 90 MET A N 1
ATOM 692 C CA . MET A 1 90 ? -6.454 -0.405 -0.955 1.00 97.50 90 MET A CA 1
ATOM 693 C C . MET A 1 90 ? -7.790 -0.011 -0.320 1.00 97.50 90 MET A C 1
ATOM 695 O O . MET A 1 90 ? -8.239 -0.708 0.583 1.00 97.50 90 MET A O 1
ATOM 699 N N . PHE A 1 91 ? -8.412 1.086 -0.766 1.00 97.44 91 PHE A N 1
ATOM 700 C CA . PHE A 1 91 ? -9.733 1.498 -0.290 1.00 97.44 91 PHE A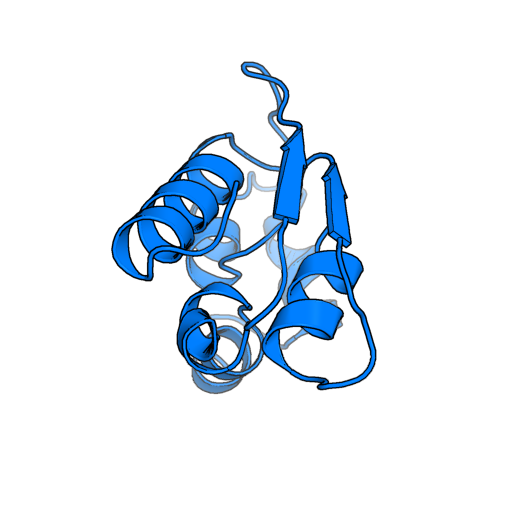 CA 1
ATOM 701 C C . PHE A 1 91 ? -10.768 0.406 -0.562 1.00 97.44 91 PHE A C 1
ATOM 703 O O . PHE A 1 91 ? -11.406 -0.059 0.373 1.00 97.44 91 PHE A O 1
ATOM 710 N N 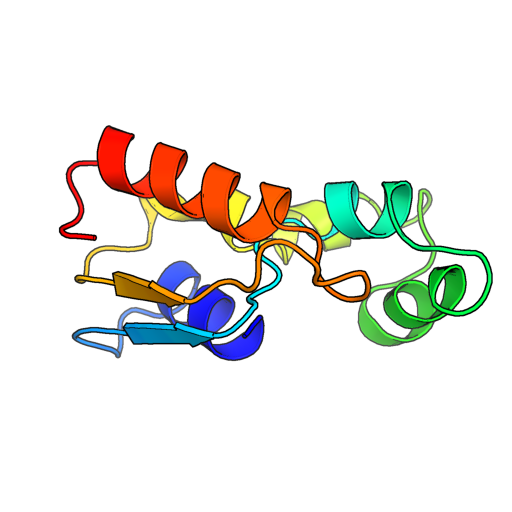. ASP A 1 92 ? -10.860 -0.065 -1.808 1.00 97.88 92 ASP A N 1
ATOM 711 C CA . ASP A 1 92 ? -11.842 -1.071 -2.217 1.00 97.88 92 ASP A CA 1
ATOM 712 C C . ASP A 1 92 ? -11.687 -2.371 -1.408 1.00 97.88 92 ASP A C 1
ATOM 714 O O . ASP A 1 92 ? -12.672 -2.968 -0.976 1.00 97.88 92 ASP A O 1
ATOM 718 N N . ALA A 1 93 ? -10.446 -2.800 -1.150 1.00 97.50 93 ALA A N 1
ATOM 719 C CA . ALA A 1 93 ? -10.174 -3.995 -0.355 1.00 97.50 93 ALA A CA 1
ATOM 720 C C . ALA A 1 93 ? -10.552 -3.827 1.129 1.00 97.50 93 ALA A C 1
ATOM 722 O O . ALA A 1 93 ? -11.052 -4.765 1.754 1.00 97.50 93 ALA A O 1
ATOM 723 N N . LEU A 1 94 ? -10.316 -2.646 1.705 1.00 96.62 94 LEU A N 1
ATOM 724 C CA . LEU A 1 94 ? -10.655 -2.344 3.097 1.00 96.62 94 LEU A CA 1
ATOM 725 C C . LEU A 1 94 ? -12.163 -2.157 3.298 1.00 96.62 94 LEU A C 1
ATOM 727 O O . LEU A 1 94 ? -12.709 -2.684 4.270 1.00 96.62 94 LEU A O 1
ATOM 731 N N . ASP A 1 95 ? -12.831 -1.485 2.361 1.00 97.12 95 ASP A N 1
ATOM 732 C CA . ASP A 1 95 ? -14.285 -1.308 2.340 1.00 97.12 95 ASP A CA 1
ATOM 733 C C . ASP A 1 95 ? -14.997 -2.660 2.204 1.00 97.12 95 ASP A C 1
ATOM 735 O O . ASP A 1 95 ? -15.885 -2.981 2.994 1.00 97.12 95 ASP A O 1
ATOM 739 N N . ALA A 1 96 ? -14.517 -3.533 1.309 1.00 97.06 96 ALA A N 1
ATOM 740 C CA . ALA A 1 96 ? -15.036 -4.895 1.170 1.00 97.06 96 ALA A CA 1
ATOM 741 C C . ALA A 1 96 ? -14.902 -5.725 2.461 1.00 97.06 96 ALA A C 1
ATOM 743 O O . ALA A 1 96 ? -15.732 -6.596 2.732 1.00 97.06 96 ALA A O 1
ATOM 744 N N . LYS A 1 97 ? -13.877 -5.451 3.276 1.00 95.62 97 LYS A N 1
ATOM 745 C CA . LYS A 1 97 ? -13.682 -6.072 4.594 1.00 95.62 97 LYS A CA 1
ATOM 746 C C . LYS A 1 97 ? -14.540 -5.424 5.695 1.00 95.62 97 LYS A C 1
ATOM 748 O O . LYS A 1 97 ? -14.697 -6.005 6.769 1.00 95.62 97 LYS A O 1
ATOM 753 N N . GLY A 1 98 ? -15.103 -4.241 5.453 1.00 96.44 98 GLY A N 1
ATOM 754 C CA . GLY A 1 98 ? -15.845 -3.460 6.444 1.00 96.44 98 GLY A CA 1
ATOM 755 C C . GLY A 1 98 ? -14.947 -2.726 7.442 1.00 96.44 98 GLY A C 1
ATOM 756 O O . GLY A 1 98 ? -15.387 -2.411 8.551 1.00 96.44 98 GLY A O 1
ATOM 757 N N . ILE A 1 99 ? -13.685 -2.473 7.084 1.00 96.00 99 ILE A N 1
ATOM 758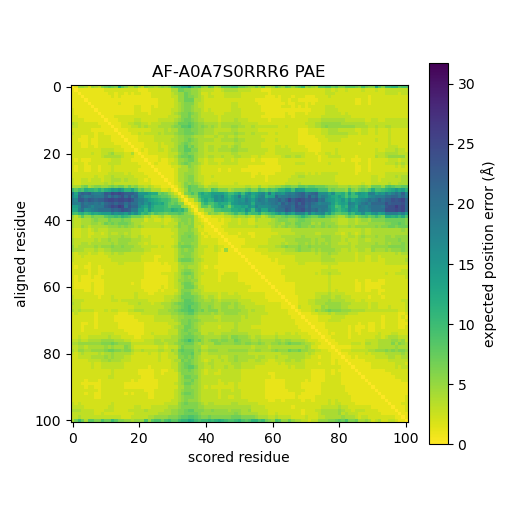 C CA . ILE A 1 99 ? -12.799 -1.622 7.881 1.00 96.00 99 ILE A CA 1
ATOM 759 C C . ILE A 1 99 ? -13.219 -0.163 7.670 1.00 96.00 99 ILE A C 1
ATOM 761 O O . ILE A 1 99 ? -13.364 0.254 6.526 1.00 96.00 99 ILE A O 1
ATOM 765 N N . PRO A 1 100 ? -13.392 0.643 8.734 1.00 94.69 100 PRO A N 1
ATOM 766 C CA . PRO A 1 100 ? -13.678 2.063 8.569 1.00 94.69 100 PRO A CA 1
ATOM 767 C C . PRO A 1 100 ? -12.536 2.782 7.837 1.00 94.69 100 PRO A C 1
ATOM 769 O O . PRO A 1 100 ? -11.398 2.798 8.328 1.00 94.69 100 PRO A O 1
ATOM 772 N N . THR A 1 101 ? -12.860 3.391 6.696 1.00 87.31 101 THR A N 1
ATOM 773 C CA . THR A 1 101 ? -11.917 4.100 5.816 1.00 87.31 101 THR A CA 1
ATOM 774 C C . THR A 1 101 ? -12.425 5.446 5.340 1.00 87.31 101 THR A C 1
ATOM 776 O O . THR A 1 101 ? -13.634 5.524 5.030 1.00 87.31 101 THR A O 1
#

Secondary structure (DSSP, 8-state):
-HHHHHHHHH-TT-S-EEEES----HHHHHHH--TTTTTHHHHHT--TTTTHHHHHHH-GGGGGGG--S-EEEE--TT-SSS-THHHHHHHHHHHHHT---

InterPro domains:
  IPR001375 Peptidase S9, prolyl oligopeptidase, catalytic domain [PF00326] (2-100)
  IPR029058 Alpha/Beta hydrolase fold [G3DSA:3.40.50.1820] (2-101)
  IPR029058 Alpha/Beta hydrolase fold [SSF53474] (2-100)

Sequence (101 aa):
RYTTLACLAFKDVFKAGASYYGIGDLEVLAGDTHKFESRYLDSLVGPYPEDASLYKARSPINSVDQLDCPVILFQGQEDKVVPPNQAQAMFDALDAKGIPT

pLDDT: mean 91.61, std 10.14, range [49.94, 97.88]

Mean predicted aligned error: 3.73 Å

Foldseek 3Di:
DLVQLQCLLPHPPDQEEEEELYQQQQVVLCVLADPVCNCVCCVVQNDPPVRVVSRLVSRSLNRLVSRAHAYHYHYDCPDSNRHCVRRVSSVVSCVVVVHHD

Solvent-accessible surface area (backbone atoms only — not comparable to full-atom values): 5762 Å² total; per-residue (Å²): 37,39,70,53,44,37,44,46,24,76,42,99,82,67,77,57,49,75,28,56,56,28,60,25,45,48,59,61,47,63,71,69,43,56,88,88,52,54,61,54,53,34,76,76,76,38,52,80,74,86,38,45,68,54,36,53,75,65,16,25,62,77,28,50,91,63,40,86,47,39,40,47,80,44,72,54,89,83,37,84,87,52,50,49,64,32,52,50,54,46,48,54,55,35,53,75,71,67,41,58,105